Protein AF-A0A4V2YU26-F1 (afdb_monomer_lite)

Organism: NCBI:txid2541732

InterPro domains:
  IPR014942 Nucleotidyl transferase AbiEii toxin, Type IV TA system [PF08843] (14-68)

Foldseek 3Di:
DFDPVLEDPVQVVVQLVLLPDPLLVQWAWAEVVLVCRPPVDHNDQETEIEHQDFDDQVVVVVVCVVPFDWDWPDDDGQWTWIDRPPGTYIGGHDNDPLPDDFDADPSHTHRDPVVRVVCVVPPVVPPD

Secondary structure (DSSP, 8-state):
---GGGS-HHHHHHHHHHHH-GGGTT-EE-HHHHHHHHH------EEEEEESS---HHHHHHHHHHHS-EEEEEEETTEEEEEETTEEEEEEE--S--SSPPEEETTEEE--HHHHHHHHHHTTTT--

pLDDT: mean 75.89, std 14.23, range [36.41, 93.69]

Structure (mmCIF, N/CA/C/O backbone):
data_AF-A0A4V2YU26-F1
#
_entry.id   AF-A0A4V2YU26-F1
#
loop_
_atom_site.group_PDB
_atom_site.id
_atom_site.type_symbol
_atom_site.label_atom_id
_atom_site.label_alt_id
_atom_site.label_comp_id
_atom_site.label_asym_id
_atom_site.label_entity_id
_atom_site.label_seq_id
_atom_site.pdbx_PDB_ins_code
_atom_site.Cartn_x
_atom_site.Cartn_y
_atom_site.Cartn_z
_atom_site.occupancy
_atom_site.B_iso_or_equiv
_atom_site.auth_seq_id
_atom_site.auth_comp_id
_atom_site.auth_asym_id
_atom_site.auth_atom_id
_atom_site.pdbx_PDB_model_num
ATOM 1 N N . MET A 1 1 ? -0.479 -5.976 19.288 1.00 56.00 1 MET A N 1
ATOM 2 C CA . MET A 1 1 ? -1.912 -5.629 19.421 1.00 56.00 1 MET A CA 1
ATOM 3 C C . MET A 1 1 ? -2.179 -4.428 18.530 1.00 56.00 1 MET A C 1
ATOM 5 O O . MET A 1 1 ? -1.703 -3.349 18.842 1.00 56.00 1 MET A O 1
ATOM 9 N N . LEU A 1 2 ? -2.857 -4.621 17.391 1.00 60.91 2 LEU A N 1
ATOM 10 C CA . LEU A 1 2 ? -3.137 -3.519 16.450 1.00 60.91 2 LEU A CA 1
ATOM 11 C C . LEU A 1 2 ? -4.334 -2.648 16.884 1.00 60.91 2 LEU A C 1
ATOM 13 O O . LEU A 1 2 ? -5.432 -3.194 17.063 1.00 60.91 2 LEU A O 1
ATOM 17 N N . TYR A 1 3 ? -4.143 -1.329 16.964 1.00 65.56 3 TYR A N 1
ATOM 18 C CA . TYR A 1 3 ? -5.150 -0.301 17.250 1.00 65.56 3 TYR A CA 1
ATOM 19 C C . TYR A 1 3 ? -5.938 0.056 15.985 1.00 65.56 3 TYR A C 1
ATOM 21 O O . TYR A 1 3 ? -5.538 0.907 15.193 1.00 65.56 3 TYR A O 1
ATOM 29 N N . LYS A 1 4 ? -7.074 -0.618 15.773 1.00 64.12 4 LYS A N 1
ATOM 30 C CA . LYS A 1 4 ? -7.920 -0.433 14.576 1.00 64.12 4 LYS A CA 1
ATOM 31 C C . LYS A 1 4 ? -8.597 0.938 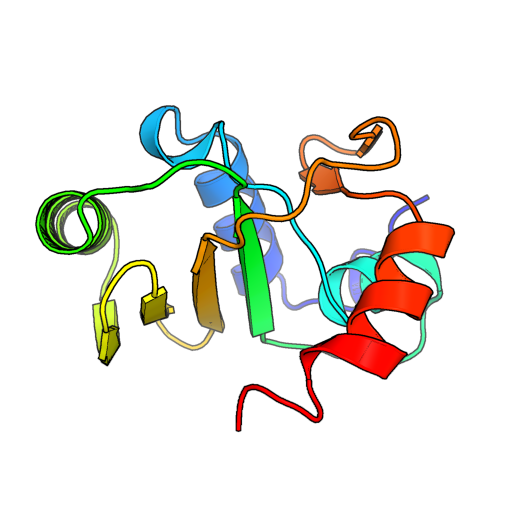14.518 1.00 64.12 4 LYS A C 1
ATOM 33 O O . LYS A 1 4 ? -8.976 1.371 13.443 1.00 64.12 4 LYS A O 1
ATOM 38 N N . GLU A 1 5 ? -8.736 1.600 15.661 1.00 65.06 5 GLU A N 1
ATOM 39 C CA . GLU A 1 5 ? -9.387 2.910 15.801 1.00 65.06 5 GLU A CA 1
ATOM 40 C C . GLU A 1 5 ? -8.551 4.048 15.189 1.00 65.06 5 GLU A C 1
ATOM 42 O O . GLU A 1 5 ? -9.057 5.138 14.943 1.00 65.06 5 GLU A O 1
ATOM 47 N N . THR A 1 6 ? -7.280 3.776 14.873 1.00 63.72 6 THR A N 1
ATOM 48 C CA . THR A 1 6 ? -6.347 4.733 14.258 1.00 63.72 6 THR A CA 1
ATOM 49 C C . THR A 1 6 ? -6.442 4.799 12.732 1.00 63.72 6 THR A C 1
ATOM 51 O O . THR A 1 6 ? -5.747 5.600 12.104 1.00 63.72 6 THR A O 1
ATOM 54 N N . VAL A 1 7 ? -7.294 3.973 12.119 1.00 72.12 7 VAL A N 1
ATOM 55 C CA . VAL A 1 7 ? -7.521 3.925 10.670 1.00 72.12 7 VAL A CA 1
ATOM 56 C C . VAL A 1 7 ? -9.015 3.955 10.369 1.00 72.12 7 VAL A C 1
ATOM 58 O O . VAL A 1 7 ? -9.825 3.440 11.139 1.00 72.12 7 VAL A O 1
ATOM 61 N N . SER A 1 8 ? -9.397 4.552 9.238 1.00 76.31 8 SER A N 1
ATOM 62 C CA . SER A 1 8 ? -10.801 4.542 8.822 1.00 76.31 8 SER A CA 1
ATOM 63 C C . SER A 1 8 ? -11.255 3.112 8.504 1.00 76.31 8 SER A C 1
ATOM 65 O O . SER A 1 8 ? -10.452 2.246 8.131 1.00 76.31 8 SER A O 1
ATOM 67 N N . LYS A 1 9 ? -12.559 2.848 8.633 1.00 79.62 9 LYS A N 1
ATOM 68 C CA . LYS A 1 9 ? -13.130 1.534 8.314 1.00 79.62 9 LYS A CA 1
ATOM 69 C C . LYS A 1 9 ? -12.859 1.155 6.856 1.00 79.62 9 LYS A C 1
ATOM 71 O O . LYS A 1 9 ? -12.479 0.018 6.584 1.00 79.62 9 LYS A O 1
ATOM 76 N N . GLU A 1 10 ? -12.983 2.116 5.942 1.00 80.75 10 GLU A N 1
ATOM 77 C CA . GLU A 1 10 ? -12.732 1.917 4.513 1.00 80.75 10 GLU A CA 1
ATOM 78 C C . GLU A 1 10 ? -11.276 1.509 4.257 1.00 80.75 10 GLU A C 1
ATOM 80 O O . GLU A 1 10 ? -11.013 0.575 3.497 1.00 80.75 10 GLU A O 1
ATOM 85 N N . MET A 1 11 ? -10.327 2.164 4.936 1.00 82.62 11 MET A N 1
ATOM 86 C CA . MET A 1 11 ? -8.907 1.832 4.846 1.00 82.62 11 MET A CA 1
ATOM 87 C C . MET A 1 11 ? -8.619 0.437 5.399 1.00 82.62 11 MET A C 1
ATOM 89 O O . MET A 1 11 ? -7.872 -0.320 4.781 1.00 82.62 11 MET A O 1
ATOM 93 N N . TRP A 1 12 ? -9.211 0.072 6.539 1.00 83.25 12 TRP A N 1
ATOM 94 C CA . TRP A 1 12 ? -9.021 -1.257 7.120 1.00 83.25 12 TRP A CA 1
ATOM 95 C C . TRP A 1 12 ? -9.542 -2.362 6.195 1.00 83.25 12 TRP A C 1
ATOM 97 O O . TRP A 1 12 ? -8.862 -3.364 5.974 1.00 83.25 12 TRP A O 1
ATOM 107 N N . GLU A 1 13 ? -10.723 -2.175 5.609 1.00 85.62 13 GLU A N 1
ATOM 108 C CA . GLU A 1 13 ? -11.299 -3.121 4.650 1.00 85.62 13 GLU A CA 1
ATOM 109 C C . GLU A 1 13 ? -10.471 -3.218 3.366 1.00 85.62 13 GLU A C 1
ATOM 111 O O . GLU A 1 13 ? -10.267 -4.314 2.837 1.00 85.62 13 GLU A O 1
ATOM 116 N N . LEU A 1 14 ? -9.962 -2.090 2.861 1.00 87.56 14 LEU A N 1
ATOM 117 C CA . LEU A 1 14 ? -9.042 -2.080 1.727 1.00 87.56 14 LEU A CA 1
ATOM 118 C C . LEU A 1 14 ? -7.747 -2.829 2.056 1.00 87.56 14 LEU A C 1
ATOM 120 O O . LEU A 1 14 ? -7.365 -3.725 1.311 1.00 87.56 14 LEU A O 1
ATOM 124 N N . LEU A 1 15 ? -7.118 -2.535 3.194 1.00 85.81 15 LEU A N 1
ATOM 125 C CA . LEU A 1 15 ? -5.897 -3.208 3.632 1.00 85.81 15 LEU A CA 1
ATOM 126 C C . LEU A 1 15 ? -6.103 -4.723 3.740 1.00 85.81 15 LEU A C 1
ATOM 128 O O . LEU A 1 15 ? -5.276 -5.488 3.256 1.00 85.81 15 LEU A O 1
ATOM 132 N N . GLN A 1 16 ? -7.217 -5.174 4.321 1.00 86.12 16 GLN A N 1
ATOM 133 C CA . GLN A 1 16 ? -7.539 -6.601 4.419 1.00 86.12 16 GLN A CA 1
ATOM 134 C C . GLN A 1 16 ? -7.704 -7.262 3.045 1.00 86.12 16 GLN A C 1
ATOM 136 O O . GLN A 1 16 ? -7.272 -8.400 2.869 1.00 86.12 16 GLN A O 1
ATOM 141 N N . ARG A 1 17 ? -8.299 -6.565 2.068 1.00 87.62 17 ARG A N 1
ATOM 142 C CA . ARG A 1 17 ? -8.392 -7.054 0.682 1.00 87.62 17 ARG A CA 1
ATOM 143 C C . ARG A 1 17 ? -7.010 -7.169 0.043 1.00 87.62 17 ARG A C 1
ATOM 145 O O . ARG A 1 17 ? -6.663 -8.249 -0.421 1.00 87.62 17 ARG A O 1
ATOM 152 N N . LEU A 1 18 ? -6.197 -6.115 0.129 1.00 87.31 18 LEU A N 1
ATOM 153 C CA . LEU A 1 18 ? -4.837 -6.097 -0.422 1.00 87.31 18 LEU A CA 1
ATOM 154 C C . LEU A 1 18 ? -3.934 -7.169 0.215 1.00 87.31 18 LEU A C 1
ATOM 156 O O . LEU A 1 18 ? -3.114 -7.782 -0.459 1.00 87.31 18 LEU A O 1
ATOM 160 N N . MET A 1 19 ? -4.088 -7.443 1.514 1.00 86.62 19 MET A N 1
ATOM 161 C CA . MET A 1 19 ? -3.306 -8.480 2.199 1.00 86.62 19 MET A CA 1
ATOM 162 C C . MET A 1 19 ? -3.704 -9.906 1.790 1.00 86.62 19 MET A C 1
ATOM 164 O O . MET A 1 19 ? -2.851 -10.797 1.804 1.00 86.62 19 MET A O 1
ATOM 168 N N . LYS A 1 20 ? -4.970 -10.129 1.418 1.00 86.38 20 LYS A N 1
ATOM 169 C CA . LYS A 1 20 ? -5.489 -11.430 0.956 1.00 86.38 20 LYS A CA 1
ATOM 170 C C . LYS A 1 20 ? -5.241 -11.698 -0.527 1.00 86.38 20 LYS A C 1
ATOM 172 O O . LYS A 1 20 ? -5.425 -12.825 -0.971 1.00 86.38 20 LYS A O 1
ATOM 177 N N . ASP A 1 21 ? -4.851 -10.680 -1.277 1.00 86.88 21 ASP A N 1
ATOM 178 C CA . ASP A 1 21 ? -4.588 -10.797 -2.700 1.00 86.88 21 ASP A CA 1
ATOM 179 C C . ASP A 1 21 ? -3.308 -11.608 -2.966 1.00 86.88 21 ASP A C 1
ATOM 181 O O . ASP A 1 21 ? -2.217 -11.267 -2.495 1.00 86.88 21 ASP A O 1
ATOM 185 N N . GLU A 1 22 ? -3.436 -12.687 -3.742 1.00 84.81 22 GLU A N 1
ATOM 186 C CA . GLU A 1 22 ? -2.316 -13.559 -4.106 1.00 84.81 22 GLU A CA 1
ATOM 187 C C . GLU A 1 22 ? -1.266 -12.827 -4.955 1.00 84.81 22 GLU A C 1
ATOM 189 O O . GLU A 1 22 ? -0.072 -13.095 -4.803 1.00 84.81 22 GLU A O 1
ATOM 194 N N . LYS A 1 23 ? -1.662 -11.845 -5.784 1.00 84.56 23 LYS A N 1
ATOM 195 C CA . LYS A 1 23 ? -0.715 -11.017 -6.554 1.00 84.56 23 LYS A CA 1
ATOM 196 C C . LYS A 1 23 ? 0.111 -10.101 -5.656 1.00 84.56 23 LYS A C 1
ATOM 198 O O . LYS A 1 23 ? 1.229 -9.741 -6.014 1.00 84.56 23 LYS A O 1
ATOM 203 N N . LEU A 1 24 ? -0.403 -9.774 -4.472 1.00 85.25 24 LEU A N 1
ATOM 204 C CA . LEU A 1 24 ? 0.250 -8.890 -3.510 1.00 85.25 24 LEU A CA 1
ATOM 205 C C . LEU A 1 24 ? 0.925 -9.653 -2.365 1.00 85.25 24 LEU A C 1
ATOM 207 O O . LEU A 1 24 ? 1.441 -9.039 -1.435 1.00 85.25 24 LEU A O 1
ATOM 211 N N . LYS A 1 25 ? 0.972 -10.989 -2.408 1.00 83.25 25 LYS A N 1
ATOM 212 C CA . LYS A 1 25 ? 1.494 -11.833 -1.318 1.00 83.25 25 LYS A CA 1
ATOM 213 C C . LYS A 1 25 ? 2.946 -11.544 -0.933 1.00 83.25 25 LYS A C 1
ATOM 215 O O . LYS A 1 25 ? 3.322 -11.723 0.223 1.00 83.25 25 LYS A O 1
ATOM 220 N N . GLY A 1 26 ? 3.745 -11.076 -1.891 1.00 82.12 26 GLY A N 1
ATOM 221 C CA . GLY A 1 26 ? 5.135 -10.663 -1.684 1.00 82.12 26 GLY A CA 1
ATOM 222 C C . GLY A 1 26 ? 5.311 -9.262 -1.088 1.00 82.12 26 GLY A C 1
ATOM 223 O O . GLY A 1 26 ? 6.450 -8.856 -0.859 1.00 82.12 26 GLY A O 1
ATOM 224 N N . LEU A 1 27 ? 4.221 -8.524 -0.857 1.00 85.00 27 LEU A N 1
ATOM 225 C CA . LEU A 1 27 ? 4.229 -7.170 -0.311 1.00 85.00 27 LEU A CA 1
ATOM 226 C C . LEU A 1 27 ? 3.929 -7.177 1.186 1.00 85.00 27 LEU A C 1
ATOM 228 O O . LEU A 1 27 ? 3.009 -7.855 1.654 1.00 85.00 27 LEU A O 1
ATOM 232 N N . SER A 1 28 ? 4.680 -6.372 1.927 1.00 83.69 28 SER A N 1
ATOM 233 C CA . SER A 1 28 ? 4.524 -6.188 3.369 1.00 83.69 28 SER A CA 1
ATOM 234 C C . SER A 1 28 ? 4.241 -4.729 3.696 1.00 83.69 28 SER A C 1
ATOM 236 O O . SER A 1 28 ? 4.795 -3.831 3.066 1.00 83.69 28 SER A O 1
ATOM 238 N N . LEU A 1 29 ? 3.388 -4.495 4.693 1.00 82.31 29 LEU A N 1
ATOM 239 C CA . LEU A 1 29 ? 3.071 -3.151 5.158 1.00 82.31 29 LEU A CA 1
ATOM 240 C C . LEU A 1 29 ? 4.263 -2.578 5.938 1.00 82.31 29 LEU A C 1
ATOM 242 O O . LEU A 1 29 ? 4.733 -3.178 6.914 1.00 82.31 29 LEU A O 1
ATOM 246 N N . VAL A 1 30 ? 4.726 -1.399 5.527 1.00 75.44 30 VAL A N 1
ATOM 247 C CA . VAL A 1 30 ? 5.849 -0.682 6.150 1.00 75.44 30 VAL A CA 1
ATOM 248 C C . VAL A 1 30 ? 5.460 0.729 6.585 1.00 75.44 30 VAL A C 1
ATOM 250 O O . VAL A 1 30 ? 4.290 1.109 6.605 1.00 75.44 30 VAL A O 1
ATOM 253 N N . GLY A 1 31 ? 6.469 1.499 6.993 1.00 68.06 31 GLY A N 1
ATOM 254 C CA . GLY A 1 31 ? 6.346 2.931 7.194 1.00 68.06 31 GLY A CA 1
ATOM 255 C C . GLY A 1 31 ? 5.587 3.310 8.457 1.00 68.06 31 GLY A C 1
ATOM 256 O O . GLY A 1 31 ? 5.430 2.536 9.409 1.00 68.06 31 GLY A O 1
ATOM 257 N N . GLY A 1 32 ? 5.130 4.560 8.469 1.00 62.81 32 GLY A N 1
ATOM 258 C CA . GLY A 1 32 ? 4.442 5.122 9.622 1.00 62.81 32 GLY A CA 1
ATOM 259 C C . GLY A 1 32 ? 3.007 4.625 9.789 1.00 62.81 32 GLY A C 1
ATOM 260 O O . GLY A 1 32 ? 2.453 4.800 10.869 1.00 62.81 32 GLY A O 1
ATOM 261 N N . THR A 1 33 ? 2.419 3.988 8.775 1.00 67.69 33 THR A N 1
ATOM 262 C CA . THR A 1 33 ? 1.109 3.327 8.882 1.00 67.69 33 THR A CA 1
ATOM 263 C C . THR A 1 33 ? 1.206 2.063 9.720 1.00 67.69 33 THR A C 1
ATOM 265 O O . THR A 1 33 ? 0.438 1.876 10.662 1.00 67.69 33 THR A O 1
ATOM 268 N N . ALA A 1 34 ? 2.219 1.237 9.454 1.00 63.25 34 ALA A N 1
ATOM 269 C CA . ALA A 1 34 ? 2.500 0.059 10.260 1.00 63.25 34 ALA A CA 1
ATOM 270 C C . ALA A 1 34 ? 2.884 0.431 11.705 1.00 63.25 34 ALA A C 1
ATOM 272 O O . ALA A 1 34 ? 2.576 -0.313 12.632 1.00 63.25 34 ALA A O 1
ATOM 273 N N . LEU A 1 35 ? 3.547 1.580 11.895 1.00 62.22 35 LEU A N 1
ATOM 274 C CA . LEU A 1 35 ? 3.857 2.123 13.216 1.00 62.22 35 LEU A CA 1
ATOM 275 C C . LEU A 1 35 ? 2.590 2.607 13.935 1.00 62.22 35 LEU A C 1
ATOM 277 O O . LEU A 1 35 ? 2.354 2.188 15.063 1.00 62.22 35 LEU A O 1
ATOM 281 N N . SER A 1 36 ? 1.745 3.417 13.285 1.00 63.28 36 SER A N 1
ATOM 282 C CA . SER A 1 36 ? 0.532 3.966 13.912 1.00 63.28 36 SER A CA 1
ATOM 283 C C . SER A 1 36 ? -0.429 2.877 14.385 1.00 63.28 36 SER A C 1
ATOM 285 O O . SER A 1 36 ? -0.909 2.928 15.515 1.00 63.28 36 SER A O 1
ATOM 287 N N . LEU A 1 37 ? -0.595 1.818 13.582 1.00 62.62 37 LEU A N 1
ATOM 288 C CA . LEU A 1 37 ? -1.391 0.653 13.968 1.00 62.62 37 LEU A CA 1
ATOM 289 C C . LEU A 1 37 ? -0.884 -0.033 15.247 1.00 62.62 37 LEU A C 1
ATOM 291 O O . LEU A 1 37 ? -1.655 -0.747 15.875 1.00 62.62 37 LEU A O 1
ATOM 295 N N . MET A 1 38 ? 0.380 0.137 15.640 1.00 59.34 38 MET A N 1
ATOM 296 C CA . MET A 1 38 ? 0.963 -0.520 16.816 1.00 59.34 38 MET A CA 1
ATOM 297 C C . MET A 1 38 ? 1.158 0.387 18.030 1.00 59.34 38 MET A C 1
ATOM 299 O O . MET A 1 38 ? 1.245 -0.146 19.131 1.00 59.34 38 MET A O 1
ATOM 303 N N . ILE A 1 39 ? 1.291 1.705 17.848 1.00 59.03 39 ILE A N 1
ATOM 304 C CA . ILE A 1 39 ? 1.645 2.626 18.945 1.00 59.03 39 ILE A CA 1
ATOM 305 C C . ILE A 1 39 ? 0.634 3.755 19.183 1.00 59.03 39 ILE A C 1
ATOM 307 O O . ILE A 1 39 ? 0.915 4.606 20.010 1.00 59.03 39 ILE A O 1
ATOM 311 N N . ASP A 1 40 ? -0.509 3.769 18.489 1.00 58.28 40 ASP A N 1
ATOM 312 C CA . ASP A 1 40 ? -1.644 4.665 18.781 1.00 58.28 40 ASP A CA 1
ATOM 313 C C . ASP A 1 40 ? -1.301 6.169 18.823 1.00 58.28 40 ASP A C 1
ATOM 315 O O . ASP A 1 40 ? -1.499 6.851 19.824 1.00 58.28 40 ASP A O 1
ATOM 319 N N . HIS A 1 41 ? -0.728 6.709 17.737 1.00 55.91 41 HIS A N 1
ATOM 320 C CA . HIS A 1 41 ? -0.265 8.107 17.743 1.00 55.91 41 HIS A CA 1
ATOM 321 C C . HIS A 1 41 ? -0.743 9.006 16.599 1.00 55.91 41 HIS A C 1
ATOM 323 O O . HIS A 1 41 ? -0.503 10.214 16.666 1.00 55.91 41 HIS A O 1
ATOM 329 N N . ARG A 1 42 ? -1.441 8.507 15.567 1.00 55.03 42 ARG A N 1
ATOM 330 C CA . ARG A 1 42 ? -2.096 9.394 14.583 1.00 55.03 42 ARG A CA 1
ATOM 331 C C . ARG A 1 42 ? -3.047 8.661 13.645 1.00 55.03 42 ARG A C 1
ATOM 333 O O . ARG A 1 42 ? -2.717 7.585 13.153 1.00 55.03 42 ARG A O 1
ATOM 340 N N . LEU A 1 43 ? -4.134 9.321 13.256 1.00 54.84 43 LEU A N 1
ATOM 341 C CA . LEU A 1 43 ? -4.896 8.924 12.075 1.00 54.84 43 LEU A CA 1
ATOM 342 C C . LEU A 1 43 ? -3.990 9.036 10.831 1.00 54.84 43 LEU A C 1
ATOM 344 O O . LEU A 1 43 ? -3.539 10.133 10.489 1.00 54.84 43 LEU A O 1
ATOM 348 N N . ARG A 1 44 ? -3.683 7.913 10.177 1.00 62.84 44 ARG A N 1
ATOM 349 C CA . ARG A 1 44 ? -3.021 7.879 8.859 1.00 62.84 44 ARG A CA 1
ATOM 350 C C . ARG A 1 44 ? -3.965 7.257 7.842 1.00 62.84 44 ARG A C 1
ATOM 352 O O . ARG A 1 44 ? -4.656 6.302 8.165 1.00 62.84 44 ARG A O 1
ATOM 359 N N . ILE A 1 45 ? -3.947 7.787 6.620 1.00 65.75 45 ILE A N 1
ATOM 360 C CA . ILE A 1 45 ? -4.826 7.387 5.504 1.00 65.75 45 ILE A CA 1
ATOM 361 C C . ILE A 1 45 ? -3.986 6.860 4.315 1.00 65.75 45 ILE A C 1
ATOM 363 O O . ILE A 1 45 ? -4.454 6.774 3.183 1.00 65.75 45 ILE A O 1
ATOM 367 N N . ASP A 1 46 ? -2.725 6.499 4.564 1.00 79.81 46 ASP A N 1
ATOM 368 C CA . ASP A 1 46 ? -1.785 6.035 3.537 1.00 79.81 46 ASP A CA 1
ATOM 369 C C . ASP A 1 46 ? -1.422 4.562 3.796 1.00 79.81 46 ASP A C 1
ATOM 371 O O . ASP A 1 46 ? -1.241 4.164 4.947 1.00 79.81 46 ASP A O 1
ATOM 375 N N . ILE A 1 47 ? -1.322 3.732 2.760 1.00 85.38 47 ILE A N 1
ATOM 376 C CA . ILE A 1 47 ? -0.888 2.331 2.816 1.00 85.38 47 ILE A CA 1
ATOM 377 C C . ILE A 1 47 ? 0.428 2.208 2.042 1.00 85.38 47 ILE A C 1
ATOM 379 O O . ILE A 1 47 ? 0.437 2.298 0.818 1.00 85.38 47 ILE A O 1
ATOM 383 N N . ASP A 1 48 ? 1.516 1.928 2.757 1.00 85.00 48 ASP A N 1
ATOM 384 C CA . ASP A 1 48 ? 2.848 1.733 2.175 1.00 85.00 48 ASP A CA 1
ATOM 385 C C . ASP A 1 48 ? 3.160 0.227 2.073 1.00 85.00 48 ASP A C 1
ATOM 387 O O . ASP A 1 48 ? 3.355 -0.443 3.094 1.00 85.00 48 ASP A O 1
ATOM 391 N N . LEU A 1 49 ? 3.201 -0.322 0.858 1.00 86.75 49 LEU A N 1
ATOM 392 C CA . LEU A 1 49 ? 3.434 -1.742 0.567 1.00 86.75 49 LEU A CA 1
ATOM 393 C C . LEU A 1 49 ? 4.782 -1.965 -0.110 1.00 86.75 49 LEU A C 1
ATOM 395 O O . LEU A 1 49 ? 5.036 -1.466 -1.201 1.00 86.75 49 LEU A O 1
ATOM 399 N N . PHE A 1 50 ? 5.661 -2.715 0.548 1.00 86.31 50 PHE A N 1
ATOM 400 C CA . PHE A 1 50 ? 7.039 -2.878 0.096 1.00 86.31 50 PHE A CA 1
ATOM 401 C C . PHE A 1 50 ? 7.359 -4.336 -0.195 1.00 86.31 50 PHE A C 1
ATOM 403 O O . PHE A 1 50 ? 6.908 -5.244 0.510 1.00 86.31 50 PHE A O 1
ATOM 410 N N . THR A 1 51 ? 8.163 -4.561 -1.228 1.00 85.19 51 THR A N 1
ATOM 411 C CA . THR A 1 51 ? 8.695 -5.880 -1.583 1.00 85.19 51 THR A CA 1
ATOM 412 C C . THR A 1 51 ? 10.189 -5.796 -1.886 1.00 85.19 51 THR A C 1
ATOM 414 O O . THR A 1 51 ? 10.722 -4.710 -2.088 1.00 85.19 51 T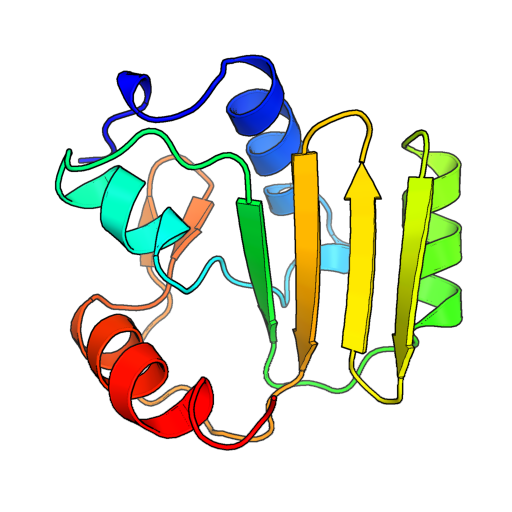HR A O 1
ATOM 417 N N . ILE A 1 52 ? 10.866 -6.943 -1.879 1.00 83.25 52 ILE A N 1
ATOM 418 C CA . ILE A 1 52 ? 12.290 -7.075 -2.239 1.00 83.25 52 ILE A CA 1
ATOM 419 C C . ILE A 1 52 ? 12.495 -7.633 -3.647 1.00 83.25 52 ILE A C 1
ATOM 421 O O . ILE A 1 52 ? 13.621 -7.920 -4.046 1.00 83.25 52 ILE A O 1
ATOM 425 N N . ARG A 1 53 ? 11.397 -7.893 -4.356 1.00 84.00 53 ARG A N 1
ATOM 426 C CA . ARG A 1 53 ? 11.399 -8.480 -5.691 1.00 84.00 53 ARG A CA 1
ATOM 427 C C . ARG A 1 53 ? 10.881 -7.457 -6.673 1.00 84.00 53 ARG A C 1
ATOM 429 O O . ARG A 1 53 ? 9.922 -6.753 -6.366 1.00 84.00 53 ARG A O 1
ATOM 436 N N . ASP A 1 54 ? 11.464 -7.457 -7.858 1.00 86.44 54 ASP A N 1
ATOM 437 C CA . ASP A 1 54 ? 10.910 -6.692 -8.960 1.00 86.44 54 ASP A CA 1
ATOM 438 C C . ASP A 1 54 ? 9.498 -7.169 -9.283 1.00 86.44 54 ASP A C 1
ATOM 440 O O . ASP A 1 54 ? 9.146 -8.343 -9.090 1.00 86.44 54 ASP A O 1
ATOM 444 N N . PHE A 1 55 ? 8.680 -6.240 -9.752 1.00 88.38 55 PHE A N 1
ATOM 445 C CA . PHE A 1 55 ? 7.324 -6.523 -10.181 1.00 88.38 55 PHE A CA 1
ATOM 446 C C . PHE A 1 55 ? 7.007 -5.735 -11.445 1.00 88.38 55 PHE A C 1
ATOM 448 O O . PHE A 1 55 ? 7.514 -4.642 -11.647 1.00 88.38 55 PHE A O 1
ATOM 455 N N . ASP A 1 56 ? 6.140 -6.300 -12.276 1.00 90.06 56 ASP A N 1
ATOM 456 C CA . ASP A 1 56 ? 5.631 -5.626 -13.467 1.00 90.06 56 ASP A CA 1
ATOM 457 C C . ASP A 1 56 ? 4.565 -4.602 -13.046 1.00 90.06 56 ASP A C 1
ATOM 459 O O . ASP A 1 56 ? 3.493 -4.956 -12.533 1.00 90.06 56 ASP A O 1
ATOM 463 N N . GLU A 1 57 ? 4.880 -3.322 -13.219 1.00 91.38 57 GLU A N 1
ATOM 464 C CA . GLU A 1 57 ? 4.050 -2.201 -12.792 1.00 91.38 57 GLU A CA 1
ATOM 465 C C . GLU A 1 57 ? 2.750 -2.134 -13.590 1.00 91.38 57 GLU A C 1
ATOM 467 O O . GLU A 1 57 ? 1.696 -1.812 -13.037 1.00 91.38 57 GLU A O 1
ATOM 472 N N . GLN A 1 58 ? 2.799 -2.459 -14.881 1.00 89.88 58 GLN A N 1
ATOM 473 C CA . GLN A 1 58 ? 1.652 -2.450 -15.781 1.00 89.88 58 GLN A CA 1
ATOM 474 C C . GLN A 1 58 ? 0.711 -3.613 -15.466 1.00 89.88 58 GLN A C 1
ATOM 476 O O . GLN A 1 58 ? -0.508 -3.414 -15.424 1.00 89.88 58 GLN A O 1
ATOM 481 N N . ALA A 1 59 ? 1.246 -4.803 -15.193 1.00 90.19 59 ALA A N 1
ATOM 482 C CA . ALA A 1 59 ? 0.461 -5.956 -14.767 1.00 90.19 59 ALA A CA 1
ATOM 483 C C . ALA A 1 59 ? -0.194 -5.702 -13.403 1.00 90.19 59 ALA A C 1
ATOM 485 O O . ALA A 1 59 ? -1.381 -5.983 -13.224 1.00 90.19 59 ALA A O 1
ATOM 486 N N . MET A 1 60 ? 0.547 -5.115 -12.457 1.00 90.25 60 MET A N 1
ATOM 487 C CA . MET A 1 60 ? 0.016 -4.745 -11.146 1.00 90.25 60 MET A CA 1
ATOM 488 C C . MET A 1 60 ? -1.073 -3.677 -11.255 1.00 90.25 60 MET A C 1
ATOM 490 O O . MET A 1 60 ? -2.132 -3.802 -10.643 1.00 90.25 60 MET A O 1
ATOM 494 N N . LEU A 1 61 ? -0.848 -2.648 -12.071 1.00 90.06 61 LEU A N 1
ATOM 495 C CA . LEU A 1 61 ? -1.832 -1.604 -12.317 1.00 90.06 61 LEU A CA 1
ATOM 496 C C . LEU A 1 61 ? -3.107 -2.162 -12.954 1.00 90.06 61 LEU A C 1
ATOM 498 O O . LEU A 1 61 ? -4.200 -1.770 -12.551 1.00 90.06 61 LEU A O 1
ATOM 502 N N . SER A 1 62 ? -2.972 -3.041 -13.948 1.00 90.06 62 SER A N 1
ATOM 503 C CA . SER A 1 62 ? -4.115 -3.660 -14.630 1.00 90.06 62 SER A CA 1
ATOM 504 C C . SER A 1 62 ? -4.950 -4.470 -13.640 1.00 90.06 62 SER A C 1
ATOM 506 O O . SER A 1 62 ? -6.150 -4.248 -13.526 1.00 90.06 62 SER A O 1
ATOM 508 N N . HIS A 1 63 ? -4.291 -5.290 -12.818 1.00 90.69 63 HIS A N 1
ATOM 509 C CA . HIS A 1 63 ? -4.939 -6.059 -11.755 1.00 90.69 63 HIS A CA 1
ATOM 510 C C . HIS A 1 63 ? -5.683 -5.170 -10.744 1.00 90.69 63 HIS A C 1
ATOM 512 O O . HIS A 1 63 ? -6.823 -5.452 -10.379 1.00 90.69 63 HIS A O 1
ATOM 518 N N . LEU A 1 64 ? -5.075 -4.058 -10.318 1.00 88.88 64 LEU A N 1
ATOM 519 C CA . LEU A 1 64 ? -5.712 -3.127 -9.380 1.00 88.88 64 LEU A CA 1
ATOM 520 C C . LEU A 1 64 ? -6.890 -2.367 -10.006 1.00 88.88 64 LEU A C 1
ATOM 522 O O . LEU A 1 64 ? -7.869 -2.098 -9.311 1.00 88.88 64 LEU A O 1
ATOM 526 N N . LYS A 1 65 ? -6.820 -2.033 -11.301 1.00 89.50 65 LYS A N 1
ATOM 527 C CA . LYS A 1 65 ? -7.912 -1.375 -12.039 1.00 89.50 65 LYS A CA 1
ATOM 528 C C . LYS A 1 65 ? -9.144 -2.263 -12.185 1.00 89.50 65 LYS A C 1
ATOM 530 O O . LYS A 1 65 ? -10.253 -1.740 -12.153 1.00 89.50 65 LYS A O 1
ATOM 535 N N . ASP A 1 66 ? -8.956 -3.573 -12.301 1.00 87.38 66 ASP A N 1
ATOM 536 C CA . ASP A 1 66 ? -10.068 -4.521 -12.423 1.00 87.38 66 ASP A CA 1
ATOM 537 C C . ASP A 1 66 ? -10.877 -4.640 -11.122 1.00 87.38 66 ASP A C 1
ATOM 539 O O . ASP A 1 66 ? -12.069 -4.942 -11.148 1.00 87.38 66 ASP A O 1
ATOM 543 N N . GLN A 1 67 ? -10.244 -4.388 -9.971 1.00 83.19 67 GLN A N 1
ATOM 544 C CA . GLN A 1 67 ? -10.864 -4.572 -8.653 1.00 83.19 67 GLN A CA 1
ATOM 545 C C . GLN A 1 67 ? -11.268 -3.266 -7.963 1.00 83.19 67 GLN A C 1
ATOM 547 O O . GLN A 1 67 ? -12.098 -3.275 -7.046 1.00 83.19 67 GLN A O 1
ATOM 552 N N . HIS A 1 68 ? -10.687 -2.137 -8.371 1.00 85.75 68 HIS A N 1
ATOM 553 C CA . HIS A 1 68 ? -10.822 -0.865 -7.674 1.00 85.75 68 HIS A CA 1
ATOM 554 C C . HIS A 1 68 ? -10.872 0.326 -8.635 1.00 85.75 68 HIS A C 1
ATOM 556 O O . HIS A 1 68 ? -10.314 0.310 -9.728 1.00 85.75 68 HIS A O 1
ATOM 562 N N . GLN A 1 69 ? -11.481 1.426 -8.186 1.00 88.12 69 GLN A N 1
ATOM 563 C CA . GLN A 1 69 ? -11.341 2.707 -8.872 1.00 88.12 69 GLN A CA 1
ATOM 564 C C . GLN A 1 69 ? -9.954 3.290 -8.570 1.00 88.12 69 GLN A C 1
ATOM 566 O O . GLN A 1 69 ? -9.696 3.756 -7.458 1.00 88.12 69 GLN A O 1
ATOM 571 N N . VAL A 1 70 ? -9.065 3.231 -9.564 1.00 91.88 70 VAL A N 1
ATOM 572 C CA . VAL A 1 70 ? -7.661 3.646 -9.447 1.00 91.88 70 VAL A CA 1
ATOM 573 C C . VAL A 1 70 ? -7.459 5.037 -10.037 1.00 91.88 70 VAL A C 1
ATOM 575 O O . VAL A 1 70 ? -7.766 5.273 -11.207 1.00 91.88 70 VAL A O 1
ATOM 578 N N . LYS A 1 71 ? -6.831 5.930 -9.271 1.00 93.12 71 LYS A N 1
ATOM 579 C CA . LYS A 1 71 ? -6.219 7.155 -9.799 1.00 93.12 71 LYS A CA 1
ATOM 580 C C . LYS A 1 71 ? -4.706 7.050 -9.677 1.00 93.12 71 LYS A C 1
ATOM 582 O O . LYS A 1 71 ? -4.160 6.951 -8.585 1.00 93.12 71 LYS A O 1
ATOM 587 N N . ILE A 1 72 ? -4.017 7.073 -10.808 1.00 93.00 72 ILE A N 1
ATOM 588 C CA . ILE A 1 72 ? -2.559 6.964 -10.838 1.00 93.00 72 ILE A CA 1
ATOM 589 C C . ILE A 1 72 ? -1.966 8.314 -10.436 1.00 93.00 72 ILE A C 1
ATOM 591 O O . ILE A 1 72 ? -2.300 9.334 -11.038 1.00 93.00 72 ILE A O 1
ATOM 595 N N . ARG A 1 73 ? -1.077 8.321 -9.438 1.00 93.31 73 ARG A N 1
ATOM 596 C CA . ARG A 1 73 ? -0.271 9.501 -9.095 1.00 93.31 73 ARG A CA 1
ATOM 597 C C . ARG A 1 73 ? 1.067 9.473 -9.821 1.00 93.31 73 ARG A C 1
ATOM 599 O O . ARG A 1 73 ? 1.478 10.485 -10.379 1.00 93.31 73 ARG A O 1
ATOM 606 N N . LYS A 1 74 ? 1.751 8.326 -9.796 1.00 92.19 74 LYS A N 1
ATOM 607 C CA . LYS A 1 74 ? 3.070 8.152 -10.412 1.00 92.19 74 LYS A CA 1
ATOM 608 C C . LYS A 1 74 ? 3.346 6.678 -10.676 1.00 92.19 74 LYS A C 1
ATOM 610 O O . LYS A 1 74 ? 3.008 5.836 -9.850 1.00 92.19 74 LYS A O 1
ATOM 615 N N . ILE A 1 75 ? 3.995 6.390 -11.796 1.00 90.75 75 ILE A N 1
ATOM 616 C CA . ILE A 1 75 ? 4.570 5.078 -12.091 1.00 90.75 75 ILE A CA 1
ATOM 617 C C . ILE A 1 75 ? 6.014 5.322 -12.507 1.00 90.75 75 ILE A C 1
ATOM 619 O O . ILE A 1 75 ? 6.277 6.190 -13.340 1.00 90.75 75 ILE A O 1
ATOM 623 N N . LEU A 1 76 ? 6.929 4.605 -11.874 1.00 89.31 76 LEU A N 1
ATOM 624 C CA . LEU A 1 76 ? 8.341 4.527 -12.225 1.00 89.31 76 LEU A CA 1
ATOM 625 C C . LEU A 1 76 ? 8.739 3.053 -12.198 1.00 89.31 76 LEU A C 1
ATOM 627 O O . LEU A 1 76 ? 7.973 2.219 -11.720 1.00 89.31 76 LEU A O 1
ATOM 631 N N . GLU A 1 77 ? 9.954 2.758 -12.642 1.00 86.75 77 GLU A N 1
ATOM 632 C CA . GLU A 1 77 ? 10.548 1.444 -12.427 1.00 86.75 77 GLU A CA 1
ATOM 633 C C . GLU A 1 77 ? 10.462 1.060 -10.942 1.00 86.75 77 GLU A C 1
ATOM 635 O O . GLU A 1 77 ? 10.827 1.825 -10.039 1.00 86.75 77 GLU A O 1
ATOM 640 N N . ASN A 1 78 ? 9.912 -0.121 -10.702 1.00 86.00 78 ASN A N 1
ATOM 641 C CA . ASN A 1 78 ? 9.686 -0.755 -9.422 1.00 86.00 78 ASN A CA 1
ATOM 642 C C . ASN A 1 78 ? 8.847 0.062 -8.428 1.00 86.00 78 ASN A C 1
ATOM 644 O O . ASN A 1 78 ? 8.926 -0.147 -7.214 1.00 86.00 78 ASN A O 1
ATOM 648 N N . THR A 1 79 ? 8.044 1.010 -8.921 1.00 87.31 79 THR A N 1
ATOM 649 C CA . THR A 1 79 ? 7.282 1.941 -8.084 1.00 87.31 79 THR A CA 1
ATOM 650 C C . THR A 1 79 ? 5.928 2.282 -8.700 1.00 87.31 79 THR A C 1
ATOM 652 O O . THR A 1 79 ? 5.839 2.884 -9.770 1.00 87.31 79 THR A O 1
ATOM 655 N N . VAL A 1 80 ? 4.853 2.006 -7.963 1.00 92.00 80 VAL A N 1
ATOM 656 C CA . VAL A 1 80 ? 3.477 2.351 -8.335 1.00 92.00 80 VAL A CA 1
ATOM 657 C C . VAL A 1 80 ? 2.829 3.134 -7.197 1.00 92.00 80 VAL A C 1
ATOM 659 O O . VAL A 1 80 ? 2.557 2.591 -6.131 1.00 92.00 80 VAL A O 1
ATOM 662 N N . LEU A 1 81 ? 2.560 4.419 -7.432 1.00 92.19 81 LEU A N 1
ATOM 663 C CA . LEU A 1 81 ? 1.885 5.309 -6.486 1.00 92.19 81 LEU A CA 1
ATOM 664 C C . LEU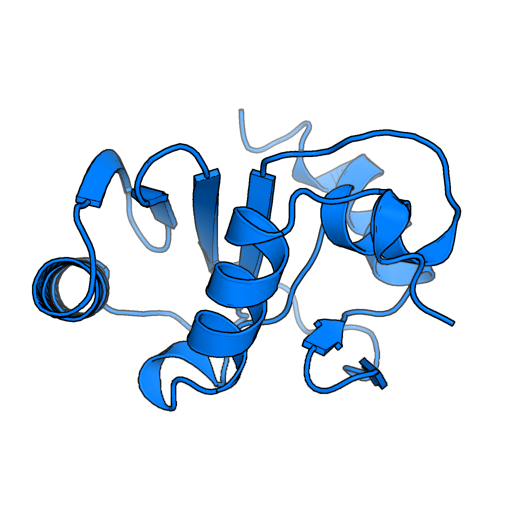 A 1 81 ? 0.492 5.640 -7.022 1.00 92.19 81 LEU A C 1
ATOM 666 O O . LEU A 1 81 ? 0.351 6.236 -8.098 1.00 92.19 81 LEU A O 1
ATOM 670 N N . LEU A 1 82 ? -0.549 5.277 -6.278 1.00 93.69 82 LEU A N 1
ATOM 671 C CA . LEU A 1 82 ? -1.934 5.411 -6.726 1.00 93.69 82 LEU A CA 1
ATOM 672 C C . LEU A 1 82 ? -2.912 5.670 -5.578 1.00 93.69 82 LEU A C 1
ATOM 674 O O . LEU A 1 82 ? -2.644 5.354 -4.420 1.00 93.69 82 LEU A O 1
ATOM 678 N 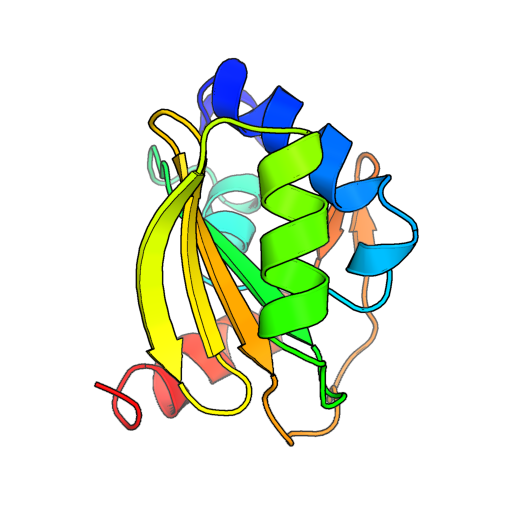N . ASP A 1 83 ? -4.037 6.310 -5.878 1.00 90.31 83 ASP A N 1
ATOM 679 C CA . ASP A 1 83 ? -5.180 6.406 -4.973 1.00 90.31 83 ASP A CA 1
ATOM 680 C C . ASP A 1 83 ? -6.156 5.269 -5.309 1.00 90.31 83 ASP A C 1
ATOM 682 O O . ASP A 1 83 ? -6.560 5.116 -6.467 1.00 90.31 83 ASP A O 1
ATOM 686 N N . LEU A 1 84 ? -6.548 4.491 -4.298 1.00 89.06 84 LEU A N 1
ATOM 687 C CA . LEU A 1 84 ? -7.679 3.564 -4.363 1.00 89.06 84 LEU A CA 1
ATOM 688 C C . LEU A 1 84 ? -8.850 4.209 -3.620 1.00 89.06 84 LEU A C 1
ATOM 690 O O . LEU A 1 84 ? -8.918 4.191 -2.387 1.00 89.06 84 LEU A O 1
ATOM 694 N N . GLY A 1 85 ? -9.753 4.841 -4.372 1.00 86.81 85 GLY A N 1
ATOM 695 C CA . GLY A 1 85 ? -10.775 5.717 -3.796 1.00 86.81 85 GLY A CA 1
ATOM 696 C C . GLY A 1 85 ? -10.145 6.924 -3.088 1.00 86.81 85 GLY A C 1
ATOM 697 O O . GLY A 1 85 ? -9.557 7.784 -3.735 1.00 86.81 85 GLY A O 1
ATOM 698 N N . GLN A 1 86 ? -10.277 6.993 -1.760 1.00 83.56 86 GLN A N 1
ATOM 699 C CA . GLN A 1 86 ? -9.706 8.064 -0.924 1.00 83.56 86 GLN A CA 1
ATOM 700 C C . GLN A 1 86 ? -8.413 7.658 -0.198 1.00 83.56 86 GLN A C 1
ATOM 702 O O . GLN A 1 86 ? -7.827 8.475 0.512 1.00 83.56 86 GLN A O 1
ATOM 707 N N . VAL A 1 87 ? -7.974 6.406 -0.348 1.00 85.88 87 VAL A N 1
ATOM 708 C CA . VAL A 1 87 ? -6.795 5.872 0.341 1.00 85.88 87 VAL A CA 1
ATOM 709 C C . VAL A 1 87 ? -5.597 5.935 -0.590 1.00 85.88 87 VAL A C 1
ATOM 711 O O . VAL A 1 87 ? -5.648 5.426 -1.714 1.00 85.88 87 VAL A O 1
ATOM 714 N N . LYS A 1 88 ? -4.496 6.522 -0.119 1.00 89.12 88 LYS A N 1
ATOM 715 C CA . LYS A 1 88 ? -3.242 6.506 -0.873 1.00 89.12 88 LYS A CA 1
ATOM 716 C C . LYS A 1 88 ? -2.575 5.155 -0.692 1.00 89.12 88 LYS A C 1
ATOM 718 O O . LYS A 1 88 ? -2.414 4.706 0.436 1.00 89.12 88 LYS A O 1
ATOM 723 N N . VAL A 1 89 ? -2.185 4.518 -1.786 1.00 90.12 89 VAL A N 1
ATOM 724 C CA . VAL A 1 89 ? -1.409 3.280 -1.771 1.00 90.12 89 VAL A CA 1
ATOM 725 C C . VAL A 1 89 ? -0.116 3.507 -2.539 1.00 90.12 89 VAL A C 1
ATOM 727 O O . VAL A 1 89 ? -0.145 3.912 -3.703 1.00 90.12 89 VAL A O 1
ATOM 730 N N . ASP A 1 90 ? 1.000 3.265 -1.864 1.00 89.88 90 ASP A N 1
ATOM 731 C CA . ASP A 1 90 ? 2.344 3.335 -2.424 1.00 89.88 90 ASP A CA 1
ATOM 732 C C . ASP A 1 90 ? 2.916 1.919 -2.454 1.00 89.88 90 ASP A C 1
ATOM 734 O O . ASP A 1 90 ? 3.034 1.269 -1.416 1.00 89.88 90 ASP A O 1
ATOM 738 N N . ILE A 1 91 ? 3.240 1.423 -3.647 1.00 89.62 91 ILE A N 1
ATOM 739 C CA . ILE A 1 91 ? 3.839 0.105 -3.854 1.00 89.62 91 ILE A CA 1
ATOM 740 C C . ILE A 1 91 ? 5.255 0.295 -4.375 1.00 89.62 91 ILE A C 1
ATOM 742 O O . ILE A 1 91 ? 5.443 0.871 -5.445 1.00 89.62 91 ILE A O 1
ATOM 746 N N . ILE A 1 92 ? 6.245 -0.166 -3.614 1.00 87.31 92 ILE A N 1
ATOM 747 C CA . ILE A 1 92 ? 7.659 0.086 -3.905 1.00 87.31 92 ILE A CA 1
ATOM 748 C C . ILE A 1 92 ? 8.459 -1.206 -3.738 1.00 87.31 92 ILE A C 1
ATOM 750 O O . ILE A 1 92 ? 8.401 -1.863 -2.695 1.00 87.31 92 ILE A O 1
ATOM 754 N N . SER A 1 93 ? 9.235 -1.572 -4.754 1.00 85.00 93 SER A N 1
ATOM 755 C CA . SER A 1 93 ? 10.282 -2.580 -4.610 1.00 85.00 93 SER A CA 1
ATOM 756 C C . SER A 1 93 ? 11.567 -1.899 -4.154 1.00 85.00 93 SER A C 1
ATOM 758 O O . SER A 1 93 ? 11.941 -0.829 -4.631 1.00 85.00 93 SER A O 1
ATOM 760 N N . HIS A 1 94 ? 12.232 -2.507 -3.180 1.00 74.62 94 HIS A N 1
ATOM 761 C CA . HIS A 1 94 ? 13.514 -2.047 -2.671 1.00 74.62 94 HIS A CA 1
ATOM 762 C C . HIS A 1 94 ? 14.459 -3.244 -2.579 1.00 74.62 94 HIS A C 1
ATOM 764 O O . HIS A 1 94 ? 14.147 -4.260 -1.965 1.00 74.62 94 HIS A O 1
ATOM 770 N N . TRP A 1 95 ? 15.649 -3.126 -3.161 1.00 65.50 95 TRP A N 1
ATOM 771 C CA . TRP A 1 95 ? 16.624 -4.221 -3.233 1.00 65.50 95 TRP A CA 1
ATOM 772 C C . TRP A 1 95 ? 17.469 -4.386 -1.965 1.00 65.50 95 TRP A C 1
ATOM 774 O O . TRP A 1 95 ? 18.657 -4.698 -2.033 1.00 65.50 95 TRP A O 1
ATOM 784 N N . TYR A 1 96 ? 16.880 -4.168 -0.790 1.00 62.72 96 TYR A N 1
ATOM 785 C CA . TYR A 1 96 ? 17.561 -4.435 0.473 1.00 62.72 96 TYR A CA 1
ATOM 786 C C . TYR A 1 96 ? 17.043 -5.750 1.050 1.00 62.72 96 TYR A C 1
ATOM 788 O O . TYR A 1 96 ? 15.833 -5.887 1.226 1.00 62.72 96 TYR A O 1
ATOM 796 N N . PRO A 1 97 ? 17.921 -6.724 1.365 1.00 60.03 97 PRO A N 1
ATOM 797 C CA . PRO A 1 97 ? 17.498 -7.947 2.027 1.00 60.03 97 PRO A CA 1
ATOM 798 C C . PRO A 1 97 ? 16.732 -7.595 3.298 1.00 60.03 97 PRO A C 1
ATOM 800 O O . PRO A 1 97 ? 17.183 -6.754 4.082 1.00 60.03 97 PRO A O 1
ATOM 803 N N . TRP A 1 98 ? 15.591 -8.248 3.518 1.00 61.38 98 TRP A N 1
ATOM 804 C CA . TRP A 1 98 ? 14.908 -8.148 4.799 1.00 61.38 98 TRP A CA 1
ATOM 805 C C . TRP A 1 98 ? 15.885 -8.578 5.893 1.00 61.38 98 TRP A C 1
ATOM 807 O O . TRP A 1 98 ? 16.310 -9.730 5.930 1.00 61.38 98 TRP A O 1
ATOM 817 N N . GLN A 1 99 ? 16.270 -7.650 6.767 1.00 55.75 99 GLN A N 1
ATOM 818 C CA . GLN A 1 99 ? 17.183 -7.973 7.865 1.00 55.75 99 GLN A CA 1
ATOM 819 C C . GLN A 1 99 ? 16.478 -8.762 8.980 1.00 55.75 99 GLN A C 1
ATOM 821 O O . GLN A 1 99 ? 17.146 -9.304 9.854 1.00 55.75 99 GLN A O 1
ATOM 826 N N . GLU A 1 100 ? 15.141 -8.860 8.948 1.00 62.00 100 GLU A N 1
ATOM 827 C CA . GLU A 1 100 ? 14.328 -9.484 9.9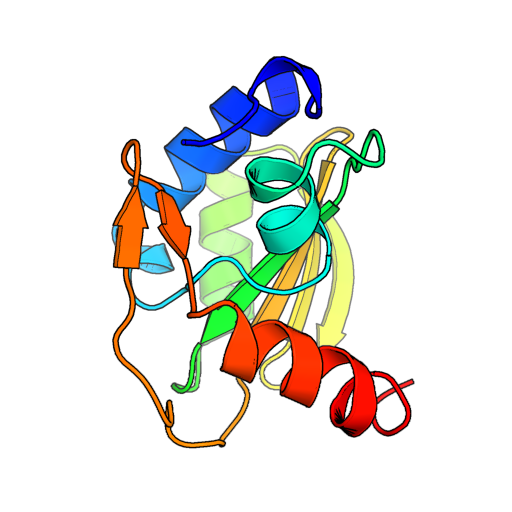94 1.00 62.00 100 GLU A CA 1
ATOM 828 C C . GLU A 1 100 ? 13.086 -10.211 9.447 1.00 62.00 100 GLU A C 1
ATOM 830 O O . GLU A 1 100 ? 12.692 -10.049 8.289 1.00 62.00 100 GLU A O 1
ATOM 835 N N . THR A 1 101 ? 12.455 -11.020 10.303 1.00 65.94 101 THR A N 1
ATOM 836 C CA . THR A 1 101 ? 11.267 -11.819 9.983 1.00 65.94 101 THR A CA 1
ATOM 837 C C . THR A 1 101 ? 10.012 -10.957 9.807 1.00 65.94 101 THR A C 1
ATOM 839 O O . THR A 1 101 ? 9.710 -10.072 10.611 1.00 65.94 101 THR A O 1
ATOM 842 N N . ILE A 1 102 ? 9.239 -11.246 8.755 1.00 72.12 102 ILE A N 1
ATOM 843 C CA . ILE A 1 102 ? 7.901 -10.677 8.547 1.00 72.12 102 ILE A CA 1
ATOM 844 C C . ILE A 1 102 ? 6.964 -11.276 9.602 1.00 72.12 102 ILE A C 1
ATOM 846 O O . ILE A 1 102 ? 6.817 -12.495 9.694 1.00 72.12 102 ILE A O 1
ATOM 850 N N . GLN A 1 103 ? 6.309 -10.424 10.385 1.00 75.94 103 GLN A N 1
ATOM 851 C CA . GLN A 1 103 ? 5.315 -10.822 11.378 1.00 75.94 103 GLN A CA 1
ATOM 852 C C . GLN A 1 103 ? 3.916 -10.678 10.780 1.00 75.94 103 GLN A C 1
ATOM 854 O O . GLN A 1 103 ? 3.616 -9.690 10.117 1.00 75.94 103 GLN A O 1
ATOM 859 N N . THR A 1 104 ? 3.035 -11.650 11.013 1.00 76.94 104 THR A N 1
ATOM 860 C CA . THR A 1 104 ? 1.627 -11.536 10.607 1.00 76.94 104 THR A CA 1
ATOM 861 C C . THR A 1 104 ? 0.761 -11.338 11.842 1.00 76.94 104 THR A C 1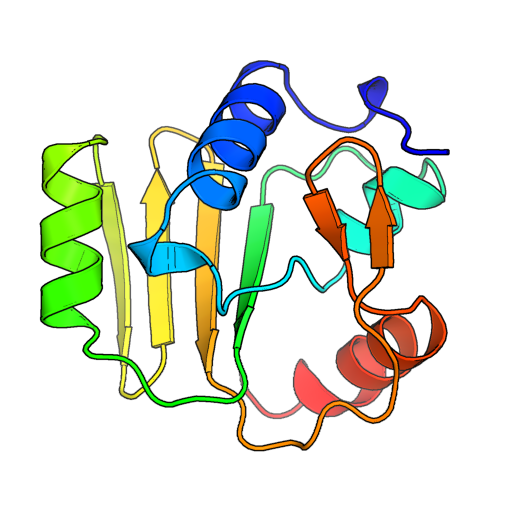
ATOM 863 O O . THR A 1 104 ? 0.658 -12.237 12.671 1.00 76.94 104 THR A O 1
ATOM 866 N N . GLU A 1 105 ? 0.111 -10.178 11.960 1.00 77.12 105 GLU A N 1
ATOM 867 C CA . GLU A 1 105 ? -0.843 -9.885 13.038 1.00 77.12 105 GLU A CA 1
ATOM 868 C C . GLU A 1 105 ? -2.193 -9.474 12.428 1.00 77.12 105 GLU A C 1
ATOM 870 O O . GLU A 1 105 ? -2.250 -8.632 11.536 1.00 77.12 105 GLU A O 1
ATOM 875 N N . LYS A 1 106 ? -3.301 -10.088 12.875 1.00 75.00 106 LYS A N 1
ATOM 876 C CA . LYS A 1 106 ? -4.672 -9.856 12.352 1.00 75.00 106 LYS A CA 1
ATOM 877 C C . LYS A 1 106 ? -4.767 -9.889 10.811 1.00 75.00 106 LYS A C 1
ATOM 879 O O . LYS A 1 106 ? -5.431 -9.044 10.210 1.00 75.00 106 LYS A O 1
ATOM 884 N N . ALA A 1 107 ? -4.106 -10.868 10.188 1.00 77.56 107 ALA A N 1
ATOM 885 C CA . ALA A 1 107 ? -4.028 -11.043 8.732 1.00 77.56 107 ALA A CA 1
ATOM 886 C C . ALA A 1 107 ? -3.349 -9.887 7.966 1.00 77.56 107 ALA A C 1
ATOM 888 O O . ALA A 1 107 ? -3.516 -9.768 6.756 1.00 77.56 107 ALA A O 1
ATOM 889 N N . VAL A 1 108 ? -2.559 -9.055 8.651 1.00 77.12 108 VAL A N 1
ATOM 890 C CA . VAL A 1 108 ? -1.709 -8.032 8.034 1.00 77.12 108 VAL A CA 1
ATOM 891 C C . VAL A 1 108 ? -0.252 -8.461 8.156 1.00 77.12 108 VAL A C 1
ATOM 893 O O . VAL A 1 108 ? 0.213 -8.779 9.252 1.00 77.12 108 VAL A O 1
ATOM 896 N N . ARG A 1 109 ? 0.465 -8.468 7.028 1.00 83.31 109 ARG A N 1
ATOM 897 C CA . ARG A 1 109 ? 1.909 -8.727 6.968 1.00 83.31 109 ARG A CA 1
ATOM 898 C C . ARG A 1 109 ? 2.659 -7.450 7.342 1.00 83.31 109 ARG A C 1
ATOM 900 O O . ARG A 1 109 ? 2.541 -6.445 6.645 1.00 83.31 109 ARG A O 1
ATOM 907 N N . LEU A 1 110 ? 3.412 -7.487 8.434 1.00 75.88 110 LEU A N 1
ATOM 908 C CA . LEU A 1 110 ? 4.125 -6.356 9.024 1.00 75.88 110 LEU A CA 1
ATOM 909 C C . LEU A 1 110 ? 5.623 -6.668 9.092 1.00 75.88 110 LEU A C 1
ATOM 911 O O . LEU A 1 110 ? 6.023 -7.753 9.509 1.00 75.88 110 LEU A O 1
ATOM 915 N N . LEU A 1 111 ? 6.463 -5.697 8.744 1.00 70.62 111 LEU A N 1
ATOM 916 C CA . LEU A 1 111 ? 7.895 -5.757 9.067 1.00 70.62 111 LEU A CA 1
ATOM 917 C C . LEU A 1 111 ? 8.155 -5.466 10.536 1.00 70.62 111 LEU A C 1
ATOM 919 O O . LEU A 1 111 ? 7.282 -4.934 11.195 1.00 70.62 111 LEU A O 1
ATOM 923 N N . SER A 1 112 ? 9.321 -5.797 11.087 1.00 66.19 112 SER A N 1
ATOM 924 C CA . SER A 1 112 ? 9.603 -5.541 12.505 1.00 66.19 112 SER A CA 1
ATOM 925 C C . SER A 1 112 ? 9.680 -4.041 12.836 1.00 66.19 112 SER A C 1
ATOM 927 O O . SER A 1 112 ? 9.826 -3.182 11.963 1.00 66.19 112 SER A O 1
ATOM 929 N N . LEU A 1 113 ? 9.518 -3.681 14.114 1.00 61.06 113 LEU A N 1
ATOM 930 C CA . LEU A 1 113 ? 9.585 -2.279 14.559 1.00 61.06 113 LEU A CA 1
ATOM 931 C C . LEU A 1 113 ? 10.976 -1.662 14.319 1.00 61.06 113 LEU A C 1
ATOM 933 O O . LEU A 1 113 ? 11.076 -0.500 13.923 1.00 61.06 113 LEU A O 1
ATOM 937 N N . TYR A 1 114 ? 12.039 -2.444 14.515 1.00 58.06 114 TYR A N 1
ATOM 938 C CA . TYR A 1 114 ? 13.420 -1.988 14.374 1.00 58.06 114 TYR A CA 1
ATOM 939 C C . TYR A 1 114 ? 13.750 -1.621 12.921 1.00 58.06 114 TYR A C 1
ATOM 941 O O . TYR A 1 114 ? 14.204 -0.503 12.652 1.00 58.06 114 TYR A O 1
ATOM 949 N N . PHE A 1 115 ? 13.402 -2.495 11.970 1.00 60.84 115 PHE A N 1
ATOM 950 C CA . PHE A 1 115 ? 13.580 -2.213 10.546 1.00 60.84 115 PHE A CA 1
ATOM 951 C C . PHE A 1 115 ? 12.723 -1.024 10.089 1.00 60.84 115 PHE A C 1
ATOM 953 O O . PHE A 1 115 ? 13.201 -0.181 9.336 1.00 60.84 115 PHE A O 1
ATOM 960 N N . ARG A 1 116 ? 11.494 -0.872 10.605 1.00 62.94 116 ARG A N 1
ATOM 961 C CA . ARG A 1 116 ? 10.629 0.289 10.308 1.00 62.94 116 ARG A CA 1
ATOM 962 C C . ARG A 1 116 ? 11.267 1.621 10.724 1.00 62.94 116 ARG A C 1
ATOM 964 O O . ARG A 1 116 ? 11.277 2.564 9.932 1.00 62.94 116 ARG A O 1
ATOM 971 N N . CYS A 1 117 ? 11.853 1.696 11.921 1.00 55.34 117 CYS A N 1
ATOM 972 C CA . CYS A 1 117 ? 12.565 2.888 12.401 1.00 55.34 117 CYS A CA 1
ATOM 973 C C . CYS A 1 117 ? 13.850 3.170 11.608 1.00 55.34 117 CYS A C 1
ATOM 975 O O . CYS A 1 117 ? 14.146 4.329 11.302 1.00 55.34 117 CYS A O 1
ATOM 977 N N . TYR A 1 118 ? 14.605 2.126 11.257 1.00 58.44 118 TYR A N 1
ATOM 978 C CA . TYR A 1 118 ? 15.805 2.249 10.429 1.00 58.44 118 TYR A CA 1
ATOM 979 C C . TYR A 1 118 ? 15.468 2.740 9.015 1.00 58.44 118 TYR A C 1
ATOM 981 O O . TYR A 1 118 ? 16.109 3.665 8.509 1.00 58.44 118 TYR A O 1
ATOM 989 N N . PHE A 1 119 ? 14.415 2.186 8.412 1.00 60.03 119 PHE A N 1
ATOM 990 C CA . PHE A 1 119 ? 13.939 2.540 7.080 1.00 60.03 119 PHE A CA 1
ATOM 991 C C . PHE A 1 119 ? 13.462 3.995 7.007 1.00 60.03 119 PHE A C 1
ATOM 993 O O . PHE A 1 119 ? 13.898 4.749 6.137 1.00 60.03 119 PHE A O 1
ATOM 1000 N N . MET A 1 120 ? 12.647 4.441 7.972 1.00 56.69 120 MET A N 1
ATOM 1001 C CA . MET A 1 120 ? 12.191 5.837 8.032 1.00 56.69 120 MET A CA 1
ATOM 1002 C C . MET A 1 120 ? 13.349 6.836 8.171 1.00 56.69 120 MET A C 1
ATOM 1004 O O . MET A 1 120 ? 13.287 7.922 7.597 1.00 56.69 120 MET A O 1
ATOM 1008 N N . LYS A 1 121 ? 14.411 6.485 8.909 1.00 52.22 121 LYS A N 1
ATOM 1009 C CA . LYS A 1 121 ? 15.576 7.365 9.096 1.00 52.22 121 LYS A CA 1
ATOM 1010 C C . LYS A 1 121 ? 16.488 7.436 7.870 1.00 52.22 121 LYS A C 1
ATOM 1012 O O . LYS A 1 121 ? 17.056 8.498 7.620 1.00 52.22 121 LYS A O 1
ATOM 1017 N N . ASN A 1 122 ? 16.633 6.339 7.127 1.00 50.69 122 ASN A N 1
ATOM 1018 C CA . ASN A 1 122 ? 17.662 6.216 6.090 1.00 50.69 122 ASN A CA 1
ATOM 1019 C C . ASN A 1 122 ? 17.132 6.279 4.649 1.00 50.69 122 ASN A C 1
ATOM 1021 O O . ASN A 1 122 ? 17.883 6.677 3.762 1.00 50.69 122 ASN A O 1
ATOM 1025 N N . PHE A 1 123 ? 15.868 5.924 4.402 1.00 52.06 123 PHE A N 1
ATOM 1026 C CA . PHE A 1 123 ? 15.352 5.731 3.042 1.00 52.06 123 PHE A CA 1
ATOM 1027 C C . PHE A 1 123 ? 14.503 6.904 2.528 1.00 52.06 123 PHE A C 1
ATOM 1029 O O . PHE A 1 123 ? 14.673 7.343 1.390 1.00 52.06 123 PHE A O 1
ATOM 1036 N N . ILE A 1 124 ? 13.649 7.489 3.382 1.00 50.31 124 ILE A N 1
ATOM 1037 C CA . ILE A 1 124 ? 12.768 8.613 2.995 1.00 50.31 124 ILE A CA 1
ATOM 1038 C C . ILE A 1 124 ? 13.584 9.861 2.614 1.00 50.31 124 ILE A C 1
ATOM 1040 O O . ILE A 1 124 ? 13.180 10.618 1.742 1.00 50.31 124 ILE A O 1
ATOM 1044 N N . LYS A 1 125 ? 14.772 10.055 3.202 1.00 38.84 125 LYS A N 1
ATOM 1045 C CA . LYS A 1 125 ? 15.642 11.204 2.891 1.00 38.84 125 LYS A CA 1
ATOM 1046 C C . LYS A 1 125 ? 16.418 11.093 1.574 1.00 38.84 125 LYS A C 1
ATOM 1048 O O . LYS A 1 125 ? 17.053 12.067 1.194 1.00 38.84 125 LYS A O 1
ATOM 1053 N N . LYS A 1 126 ? 16.438 9.924 0.925 1.00 36.41 126 LYS A N 1
ATOM 1054 C CA . LYS A 1 126 ? 17.238 9.687 -0.291 1.00 36.41 126 LYS A CA 1
ATOM 1055 C C . LYS A 1 126 ? 16.413 9.468 -1.559 1.00 36.41 126 LYS A C 1
ATOM 1057 O O . LYS A 1 126 ? 16.996 9.433 -2.634 1.00 36.41 126 LYS A O 1
ATOM 1062 N N . THR A 1 127 ? 15.096 9.316 -1.437 1.00 40.50 127 THR A N 1
ATOM 1063 C CA . THR A 1 127 ? 14.225 8.879 -2.547 1.00 40.50 127 THR A CA 1
ATOM 1064 C C . THR A 1 127 ? 13.160 9.927 -2.916 1.00 40.50 127 THR A C 1
ATOM 1066 O O . THR A 1 127 ? 12.280 9.652 -3.727 1.00 40.50 127 THR A O 1
ATOM 1069 N N . ILE A 1 128 ? 13.236 11.134 -2.341 1.00 41.97 128 ILE A N 1
ATOM 1070 C CA . ILE A 1 128 ? 12.406 12.299 -2.690 1.00 41.97 128 ILE A CA 1
ATOM 1071 C C . ILE A 1 128 ? 13.326 13.472 -3.003 1.00 41.97 128 ILE A C 1
ATOM 1073 O O . ILE A 1 128 ? 14.264 13.681 -2.200 1.00 41.97 128 ILE A O 1
#

Sequence (128 aa):
MLYKETVSKEMWELLQRLMKDEKLKGLSLVGGTALSLMIDHRLRIDIDLFTIRDFDEQAMLSHLKDQHQVKIRKILENTVLLDLGQVKVDIISHWYPWQETIQTEKAVRLLSLYFRCYFMKNFIKKTI

Radius of gyration: 13.81 Å; chains: 1; bounding box: 31×26×35 Å